Protein AF-A0A1V6B432-F1 (afdb_monomer_lite)

Structure (mmCIF, N/CA/C/O backbone):
data_AF-A0A1V6B432-F1
#
_entry.id   AF-A0A1V6B432-F1
#
loop_
_atom_site.group_PDB
_atom_site.id
_atom_site.type_symbol
_atom_site.label_atom_id
_atom_site.label_alt_id
_atom_site.label_comp_id
_atom_site.label_asym_id
_atom_site.label_entity_id
_atom_site.label_seq_id
_atom_site.pdbx_PDB_ins_code
_atom_site.Cartn_x
_atom_site.Cartn_y
_atom_site.Cartn_z
_atom_site.occupancy
_atom_site.B_iso_or_equiv
_atom_site.auth_seq_id
_atom_site.auth_comp_id
_atom_site.auth_asym_id
_atom_site.auth_atom_id
_atom_site.pdbx_PDB_model_num
ATOM 1 N N . MET A 1 1 ? -7.826 0.198 15.522 1.00 62.78 1 MET A N 1
ATOM 2 C CA . MET A 1 1 ? -8.337 -0.267 14.216 1.00 62.78 1 MET A CA 1
ATOM 3 C C . MET A 1 1 ? -7.647 0.543 13.128 1.00 62.78 1 MET A C 1
ATOM 5 O O . MET A 1 1 ? -7.266 1.676 13.398 1.00 62.78 1 MET A O 1
ATOM 9 N N . ASN A 1 2 ? -7.412 -0.034 11.948 1.00 82.12 2 ASN A N 1
ATOM 10 C CA . ASN A 1 2 ? -6.832 0.704 10.822 1.00 82.12 2 ASN A CA 1
ATOM 11 C C . ASN A 1 2 ? -7.854 1.755 10.332 1.00 82.12 2 ASN A C 1
ATOM 13 O O . ASN A 1 2 ? -8.961 1.363 9.949 1.00 82.12 2 ASN A O 1
ATOM 17 N N . PRO A 1 3 ? -7.511 3.056 10.306 1.00 85.81 3 PRO A N 1
ATOM 18 C CA . PRO A 1 3 ? -8.441 4.119 9.913 1.00 85.81 3 PRO A CA 1
ATOM 19 C C . PRO A 1 3 ? -8.941 3.981 8.467 1.00 85.81 3 PRO A C 1
ATOM 21 O O . PRO A 1 3 ? -10.043 4.423 8.144 1.00 85.81 3 PRO A O 1
ATOM 24 N N . VAL A 1 4 ? -8.169 3.330 7.592 1.00 88.62 4 VAL A N 1
ATOM 25 C CA . VAL A 1 4 ? -8.571 3.045 6.207 1.00 88.62 4 VAL A CA 1
ATOM 26 C C . VAL A 1 4 ? -9.681 1.994 6.168 1.00 88.62 4 VAL A C 1
ATOM 28 O O . VAL A 1 4 ? -10.647 2.153 5.428 1.00 88.62 4 VAL A O 1
ATOM 31 N N . ILE A 1 5 ? -9.586 0.954 7.000 1.00 92.56 5 ILE A N 1
ATOM 32 C CA . ILE A 1 5 ? -10.592 -0.118 7.077 1.00 92.56 5 ILE A CA 1
ATOM 33 C C . ILE A 1 5 ? -11.913 0.435 7.613 1.00 92.56 5 ILE A C 1
ATOM 35 O O . ILE A 1 5 ? -12.962 0.159 7.040 1.00 92.56 5 ILE A O 1
ATOM 39 N N . GLU A 1 6 ? -11.868 1.265 8.659 1.00 92.25 6 GLU A N 1
ATOM 40 C CA . GLU A 1 6 ? -13.060 1.940 9.192 1.00 92.25 6 GLU A CA 1
ATOM 41 C C . GLU A 1 6 ? -13.736 2.830 8.148 1.00 92.25 6 GLU A C 1
ATOM 43 O O . GLU A 1 6 ? -14.960 2.804 8.001 1.00 92.25 6 GLU A O 1
ATOM 48 N N . LYS A 1 7 ? -12.939 3.596 7.396 1.00 92.81 7 LYS A N 1
ATOM 49 C CA . LYS A 1 7 ? -13.447 4.459 6.332 1.00 92.81 7 LYS A CA 1
ATOM 50 C C . LYS A 1 7 ? -14.122 3.648 5.227 1.00 92.81 7 LYS A C 1
ATOM 52 O O . LYS A 1 7 ? -15.249 3.964 4.860 1.00 92.81 7 LYS A O 1
ATOM 57 N N . ILE A 1 8 ? -13.471 2.584 4.751 1.00 93.69 8 ILE A N 1
ATOM 58 C CA . ILE A 1 8 ? -14.027 1.687 3.730 1.00 93.69 8 ILE A CA 1
ATOM 59 C C . ILE A 1 8 ? -15.323 1.045 4.233 1.00 93.69 8 ILE A C 1
ATOM 61 O O . ILE A 1 8 ? -16.326 1.085 3.529 1.00 93.69 8 ILE A O 1
ATOM 65 N N . ALA A 1 9 ? -15.325 0.499 5.452 1.00 96.25 9 ALA A N 1
ATOM 66 C CA . ALA A 1 9 ? -16.504 -0.123 6.050 1.00 96.25 9 ALA A CA 1
ATOM 67 C C . ALA A 1 9 ? -17.691 0.852 6.108 1.00 96.25 9 ALA A C 1
ATOM 69 O O . ALA A 1 9 ? -18.798 0.521 5.684 1.00 96.25 9 ALA A O 1
ATOM 70 N N . LYS A 1 10 ? -17.442 2.087 6.561 1.00 95.88 10 LYS A N 1
ATOM 71 C CA . LYS A 1 10 ? -18.463 3.133 6.674 1.00 95.88 10 LYS A CA 1
ATOM 72 C C . LYS A 1 10 ? -18.990 3.602 5.318 1.00 95.88 10 LYS A C 1
ATOM 74 O O . LYS A 1 10 ? -20.198 3.739 5.163 1.00 95.88 10 LYS A O 1
ATOM 79 N N . GLU A 1 11 ? -18.108 3.884 4.362 1.00 96.19 11 GLU A N 1
ATOM 80 C CA . GLU A 1 11 ? -18.491 4.440 3.057 1.00 96.19 11 GLU A CA 1
ATOM 81 C C . GLU A 1 11 ? -19.128 3.391 2.141 1.00 96.19 11 GLU A C 1
ATOM 83 O O . GLU A 1 11 ? -20.084 3.699 1.433 1.00 96.19 11 GLU A O 1
ATOM 88 N N . ALA A 1 12 ? -18.639 2.148 2.174 1.00 95.31 12 ALA A N 1
ATOM 89 C CA . ALA A 1 12 ? -19.179 1.058 1.366 1.00 95.31 12 ALA A CA 1
ATOM 90 C C . ALA A 1 12 ? -20.357 0.328 2.036 1.00 95.31 12 ALA A C 1
ATOM 92 O O . ALA A 1 12 ? -20.986 -0.516 1.400 1.00 95.31 12 ALA A O 1
ATOM 93 N N . GLY A 1 13 ? -20.663 0.629 3.304 1.00 96.06 13 GLY A N 1
ATOM 94 C CA . GLY A 1 13 ? -21.741 -0.028 4.049 1.00 96.06 13 GLY A CA 1
ATOM 95 C C . GLY A 1 13 ? -21.481 -1.517 4.300 1.00 96.06 13 GLY A C 1
ATOM 96 O O . GLY A 1 13 ? -22.415 -2.316 4.295 1.00 96.06 13 GLY A O 1
ATOM 97 N N . ILE A 1 14 ? -20.215 -1.893 4.491 1.00 96.75 14 ILE A N 1
ATOM 98 C CA . ILE A 1 14 ? -19.770 -3.276 4.704 1.00 96.75 14 ILE A CA 1
ATOM 99 C C . ILE A 1 14 ? -19.187 -3.452 6.104 1.00 96.75 14 ILE A C 1
ATOM 101 O O . ILE A 1 14 ? -18.841 -2.482 6.779 1.00 96.75 14 ILE A O 1
ATOM 105 N N . ASN A 1 15 ? -19.063 -4.698 6.557 1.00 96.50 15 ASN A N 1
ATOM 106 C CA . ASN A 1 15 ? -18.432 -4.969 7.845 1.00 96.50 15 ASN A CA 1
ATOM 107 C C . ASN A 1 15 ? -16.895 -4.862 7.767 1.00 96.50 15 ASN A C 1
ATOM 109 O O . ASN A 1 15 ? -16.297 -4.845 6.688 1.00 96.50 15 ASN A O 1
ATOM 113 N N . THR A 1 16 ? -16.247 -4.809 8.930 1.00 93.69 16 THR A N 1
ATOM 114 C CA . THR A 1 16 ? -14.787 -4.664 9.053 1.00 93.69 16 THR A CA 1
ATOM 115 C C . THR A 1 16 ? -14.020 -5.773 8.333 1.00 93.69 16 THR A C 1
ATOM 117 O O . THR A 1 16 ? -13.026 -5.504 7.669 1.00 93.69 16 THR A O 1
ATOM 120 N N . GLU A 1 17 ? -14.506 -7.012 8.405 1.00 95.12 17 GLU A N 1
ATOM 121 C CA . GLU A 1 17 ? -13.845 -8.175 7.804 1.00 95.12 17 GLU A CA 1
ATOM 122 C C . GLU A 1 17 ? -13.897 -8.132 6.264 1.00 95.12 17 GLU A C 1
ATOM 124 O O . GLU A 1 17 ? -12.951 -8.504 5.567 1.00 95.12 17 GLU A O 1
ATOM 129 N N . GLN A 1 18 ? -15.004 -7.637 5.710 1.00 96.19 18 GLN A N 1
ATOM 130 C CA . GLN A 1 18 ? -15.162 -7.390 4.278 1.00 96.19 18 GLN A CA 1
ATOM 131 C C . GLN A 1 18 ? -14.261 -6.239 3.817 1.00 96.19 18 GLN A C 1
ATOM 133 O O . GLN A 1 18 ? -13.621 -6.346 2.769 1.00 96.19 18 GLN A O 1
ATOM 138 N N . ALA A 1 19 ? -14.166 -5.168 4.608 1.00 95.81 19 ALA A N 1
ATOM 139 C CA . ALA A 1 19 ? -13.280 -4.042 4.327 1.00 95.81 19 ALA A CA 1
ATOM 140 C C . ALA A 1 19 ? -11.794 -4.446 4.357 1.00 95.81 19 ALA A C 1
ATOM 142 O O . ALA A 1 19 ? -11.029 -4.026 3.488 1.00 95.81 19 ALA A O 1
ATOM 143 N N . GLU A 1 20 ? -11.392 -5.314 5.289 1.00 93.69 20 GLU A N 1
ATOM 144 C CA . GLU A 1 20 ? -10.049 -5.907 5.337 1.00 93.69 20 GLU A CA 1
ATOM 145 C C . GLU A 1 20 ? -9.716 -6.688 4.064 1.00 93.69 20 GLU A C 1
ATOM 147 O O . GLU A 1 20 ? -8.680 -6.445 3.441 1.00 93.69 20 GLU A O 1
ATOM 152 N N . LYS A 1 21 ? -10.615 -7.581 3.635 1.00 95.25 21 LYS A N 1
ATOM 153 C CA . LYS A 1 21 ? -10.431 -8.377 2.410 1.00 95.25 21 LYS A CA 1
ATOM 154 C C . LYS A 1 21 ? -10.350 -7.494 1.165 1.00 95.25 21 LYS A C 1
ATOM 156 O O . LYS A 1 21 ? -9.500 -7.724 0.304 1.00 95.25 21 LYS A O 1
ATOM 161 N N . ALA A 1 22 ? -11.186 -6.459 1.082 1.00 94.50 22 ALA A N 1
ATOM 162 C CA . ALA A 1 22 ? -11.147 -5.498 -0.017 1.00 94.50 22 ALA A CA 1
ATOM 163 C C . ALA A 1 22 ? -9.801 -4.755 -0.069 1.00 94.50 22 ALA A C 1
ATOM 165 O O . ALA A 1 22 ? -9.164 -4.697 -1.123 1.00 94.50 22 ALA A O 1
ATOM 166 N N . LEU A 1 23 ? -9.328 -4.252 1.076 1.00 92.56 23 LEU A N 1
ATOM 167 C CA . LEU A 1 23 ? -8.045 -3.557 1.176 1.00 92.56 23 LEU A CA 1
ATOM 168 C C . LEU A 1 23 ? -6.868 -4.466 0.790 1.00 92.56 23 LEU A C 1
ATOM 170 O O . LEU A 1 23 ? -5.984 -4.042 0.044 1.00 92.56 23 LEU A O 1
ATOM 174 N N . GLN A 1 24 ? -6.868 -5.720 1.249 1.00 92.50 24 GLN A N 1
ATOM 175 C CA . GLN A 1 24 ? -5.847 -6.709 0.889 1.00 92.50 24 GLN A CA 1
ATOM 176 C C . GLN A 1 24 ? -5.839 -7.009 -0.613 1.00 92.50 24 GLN A C 1
ATOM 178 O O . GLN A 1 24 ? -4.767 -7.048 -1.217 1.00 92.50 24 GLN A O 1
ATOM 183 N N . SER A 1 25 ? -7.014 -7.162 -1.232 1.00 94.75 25 SER A N 1
ATOM 184 C CA . SER A 1 25 ? -7.124 -7.407 -2.674 1.00 94.75 25 SER A CA 1
ATOM 185 C C . SER A 1 25 ? -6.560 -6.245 -3.495 1.00 94.75 25 SER A C 1
ATOM 187 O O . SER A 1 25 ? -5.846 -6.471 -4.472 1.00 94.75 25 SER A O 1
ATOM 189 N N . VAL A 1 26 ? -6.852 -5.001 -3.100 1.00 92.69 26 VAL A N 1
ATOM 190 C CA . VAL A 1 26 ? -6.317 -3.805 -3.770 1.00 92.69 26 VAL A CA 1
ATOM 191 C C . VAL A 1 26 ? -4.807 -3.689 -3.555 1.00 92.69 26 VAL A C 1
ATOM 193 O O . VAL A 1 26 ? -4.077 -3.436 -4.512 1.00 92.69 26 VAL A O 1
ATOM 196 N N . SER A 1 27 ? -4.325 -3.924 -2.328 1.00 91.31 27 SER A N 1
ATOM 197 C CA . SER A 1 27 ? -2.889 -3.931 -2.014 1.00 91.31 27 SER A CA 1
ATOM 198 C C . SER A 1 27 ? -2.131 -4.940 -2.878 1.00 91.31 27 SER A C 1
ATOM 200 O O . SER A 1 27 ? -1.132 -4.585 -3.501 1.00 91.31 27 SER A O 1
ATOM 202 N N . GLY A 1 28 ? -2.640 -6.173 -2.983 1.00 93.00 28 GLY A N 1
ATOM 203 C CA . GLY A 1 28 ? -2.058 -7.214 -3.831 1.00 93.00 28 GLY A CA 1
ATOM 204 C C . GLY A 1 28 ? -1.976 -6.784 -5.295 1.00 93.00 28 GLY A C 1
ATOM 205 O O . GLY A 1 28 ? -0.900 -6.812 -5.886 1.00 93.00 28 GLY A O 1
ATOM 206 N N . HIS A 1 29 ? -3.077 -6.267 -5.846 1.00 93.12 29 HIS A N 1
ATOM 207 C CA . HIS A 1 29 ? -3.100 -5.804 -7.233 1.00 93.12 29 HIS A CA 1
ATOM 208 C C . HIS A 1 29 ? -2.099 -4.668 -7.510 1.00 93.12 29 HIS A C 1
ATOM 210 O O . HIS A 1 29 ? -1.449 -4.654 -8.555 1.00 93.12 29 HIS A O 1
ATOM 216 N N . LEU A 1 30 ? -1.947 -3.719 -6.577 1.00 90.56 30 LEU A N 1
ATOM 217 C CA . LEU A 1 30 ? -0.973 -2.631 -6.706 1.00 90.56 30 LEU A CA 1
ATOM 218 C C . LEU A 1 30 ? 0.467 -3.146 -6.651 1.00 90.56 30 LEU A C 1
ATOM 220 O O . LEU A 1 30 ? 1.302 -2.704 -7.439 1.00 90.56 30 LEU A O 1
ATOM 224 N N . LYS A 1 31 ? 0.763 -4.094 -5.759 1.00 89.56 31 LYS A N 1
ATOM 225 C CA . LYS A 1 31 ? 2.092 -4.710 -5.660 1.00 89.56 31 LYS A CA 1
ATOM 226 C C . LYS A 1 31 ? 2.464 -5.480 -6.922 1.00 89.56 31 LYS A C 1
ATOM 228 O O . LYS A 1 31 ? 3.588 -5.343 -7.388 1.00 89.56 31 LYS A O 1
ATOM 233 N N . ASP A 1 32 ? 1.527 -6.192 -7.537 1.00 91.69 32 ASP A N 1
ATOM 234 C CA . ASP A 1 32 ? 1.788 -6.924 -8.785 1.00 91.69 32 ASP A CA 1
ATOM 235 C C . ASP A 1 32 ? 2.164 -6.002 -9.958 1.00 91.69 32 ASP A C 1
ATOM 237 O O . ASP A 1 32 ? 2.800 -6.429 -10.923 1.00 91.69 32 ASP A O 1
ATOM 241 N N . LYS A 1 33 ? 1.761 -4.727 -9.898 1.00 91.81 33 LYS A N 1
ATOM 242 C CA . LYS A 1 33 ? 2.035 -3.721 -10.935 1.00 91.81 33 LYS A CA 1
ATOM 243 C C . LYS A 1 33 ? 3.214 -2.811 -10.617 1.00 91.81 33 LYS A C 1
ATOM 245 O O . LYS A 1 33 ? 3.661 -2.088 -11.507 1.00 91.81 33 LYS A O 1
ATOM 250 N N . LEU A 1 34 ? 3.701 -2.819 -9.381 1.00 87.25 34 LEU A N 1
ATOM 251 C CA . LEU A 1 34 ? 4.731 -1.899 -8.917 1.00 87.25 34 LEU A CA 1
ATOM 252 C C . LEU A 1 34 ? 6.025 -2.641 -8.559 1.00 87.25 34 LEU A C 1
ATOM 254 O O . LEU A 1 34 ? 5.989 -3.801 -8.147 1.00 87.25 34 LEU A O 1
ATOM 258 N N . PRO A 1 35 ? 7.191 -1.983 -8.692 1.00 83.50 35 PRO A N 1
ATOM 259 C CA . PRO A 1 35 ? 8.466 -2.568 -8.297 1.00 83.50 35 PRO A CA 1
ATOM 260 C C . PRO A 1 35 ? 8.442 -3.073 -6.850 1.00 83.50 35 PRO A C 1
ATOM 262 O O . PRO A 1 35 ? 7.950 -2.374 -5.965 1.00 83.50 35 PRO A O 1
ATOM 265 N N . TYR A 1 36 ? 9.065 -4.229 -6.591 1.00 84.06 36 TYR A N 1
ATOM 266 C CA . TYR A 1 36 ? 9.204 -4.815 -5.243 1.00 84.06 36 TYR A CA 1
ATOM 267 C C . TYR A 1 36 ? 9.739 -3.824 -4.200 1.00 84.06 36 TYR A C 1
ATOM 269 O O . TYR A 1 36 ? 9.355 -3.854 -3.033 1.00 84.06 36 TYR A O 1
ATOM 277 N N . LEU A 1 37 ? 10.581 -2.893 -4.650 1.00 84.00 37 LEU A N 1
ATOM 278 C CA . LEU A 1 37 ? 11.153 -1.803 -3.861 1.00 84.00 37 LEU A CA 1
ATOM 279 C C . LEU A 1 37 ? 10.098 -0.898 -3.207 1.00 84.00 37 LEU A C 1
ATOM 281 O O . LEU A 1 37 ? 10.440 -0.216 -2.246 1.00 84.00 37 LEU A O 1
ATOM 285 N N . LEU A 1 38 ? 8.873 -0.871 -3.750 1.00 85.38 38 LEU A N 1
ATOM 286 C CA . LEU A 1 38 ? 7.750 -0.033 -3.322 1.00 85.38 38 LEU A CA 1
ATOM 287 C C . LEU A 1 38 ? 6.697 -0.798 -2.504 1.00 85.38 38 LEU A C 1
ATOM 289 O O . LEU A 1 38 ? 5.776 -0.190 -1.961 1.00 85.38 38 LEU A O 1
ATOM 293 N N . HIS A 1 39 ? 6.794 -2.128 -2.408 1.00 88.62 39 HIS A N 1
ATOM 294 C CA . HIS A 1 39 ? 5.739 -2.956 -1.806 1.00 88.62 39 HIS A CA 1
ATOM 295 C C . HIS A 1 39 ? 5.510 -2.637 -0.328 1.00 88.62 39 HIS A C 1
ATOM 297 O O . HIS A 1 39 ? 4.367 -2.528 0.108 1.00 88.62 39 HIS A O 1
ATOM 303 N N . SER A 1 40 ? 6.590 -2.419 0.426 1.00 86.94 40 SER A N 1
ATOM 304 C CA . SER A 1 40 ? 6.504 -2.058 1.849 1.00 86.94 40 SER A CA 1
ATOM 305 C C . SER A 1 40 ? 5.925 -0.656 2.066 1.00 86.94 40 SER A C 1
ATOM 307 O O . SER A 1 40 ? 5.270 -0.399 3.073 1.00 86.94 40 SER A O 1
ATOM 309 N N . GLN A 1 41 ? 6.117 0.251 1.109 1.00 86.31 41 GLN A N 1
ATOM 310 C CA . GLN A 1 41 ? 5.562 1.603 1.145 1.00 86.31 41 GLN A CA 1
ATOM 311 C C . GLN A 1 41 ? 4.060 1.580 0.853 1.00 86.31 41 GLN A C 1
ATOM 313 O O . GLN A 1 41 ? 3.312 2.301 1.509 1.00 86.31 41 GLN A O 1
ATOM 318 N N . ILE A 1 42 ? 3.619 0.730 -0.081 1.00 88.12 42 ILE A N 1
ATOM 319 C CA . ILE A 1 42 ? 2.195 0.496 -0.363 1.00 88.12 42 ILE A CA 1
ATOM 320 C C . ILE A 1 42 ? 1.498 -0.054 0.883 1.00 88.12 42 ILE A C 1
ATOM 322 O O . ILE A 1 42 ? 0.448 0.458 1.263 1.00 88.12 42 ILE A O 1
ATOM 326 N N . ASP A 1 43 ? 2.100 -1.041 1.556 1.00 87.06 43 ASP A N 1
ATOM 327 C CA . ASP A 1 43 ? 1.552 -1.580 2.805 1.00 87.06 43 ASP A CA 1
ATOM 328 C C . ASP A 1 43 ? 1.426 -0.513 3.885 1.00 87.06 43 ASP A C 1
ATOM 330 O O . ASP A 1 43 ? 0.368 -0.382 4.495 1.00 87.06 43 ASP A O 1
ATOM 334 N N . ASN A 1 44 ? 2.479 0.279 4.086 1.00 86.38 44 ASN A N 1
ATOM 335 C CA . ASN A 1 44 ? 2.473 1.341 5.082 1.00 86.38 44 ASN A CA 1
ATOM 336 C C . ASN A 1 44 ? 1.374 2.380 4.798 1.00 86.38 44 ASN A C 1
ATOM 338 O O . ASN A 1 44 ? 0.627 2.750 5.698 1.00 86.38 44 ASN A O 1
ATOM 342 N N . LEU A 1 45 ? 1.221 2.799 3.537 1.00 86.19 45 LEU A N 1
ATOM 343 C CA . LEU A 1 45 ? 0.198 3.766 3.137 1.00 86.19 45 LEU A CA 1
ATOM 344 C C . LEU A 1 45 ? -1.223 3.223 3.356 1.00 86.19 45 LEU A C 1
ATOM 346 O O . LEU A 1 45 ? -2.077 3.897 3.931 1.00 86.19 45 LEU A O 1
ATOM 350 N N . LEU A 1 46 ? -1.482 1.990 2.916 1.00 86.31 46 LEU A N 1
ATOM 351 C CA . LEU A 1 46 ? -2.801 1.356 3.018 1.00 86.31 46 LEU A CA 1
ATOM 352 C C . LEU A 1 46 ? -3.167 0.970 4.459 1.00 86.31 46 LEU A C 1
ATOM 354 O O . LEU A 1 46 ? -4.346 0.833 4.785 1.00 86.31 46 LEU A O 1
ATOM 358 N N . GLN A 1 47 ? -2.180 0.846 5.347 1.00 84.06 47 GLN A N 1
ATOM 359 C CA . GLN A 1 47 ? -2.394 0.667 6.785 1.00 84.06 47 GLN A CA 1
ATOM 360 C C . GLN A 1 47 ? -2.664 1.983 7.537 1.00 84.06 47 GLN A C 1
ATOM 362 O O . GLN A 1 47 ? -2.818 1.976 8.759 1.00 84.06 47 GLN A O 1
ATOM 367 N N . GLY A 1 48 ? -2.763 3.106 6.818 1.00 75.06 48 GLY A N 1
ATOM 368 C CA . GLY A 1 48 ? -3.001 4.429 7.395 1.00 75.06 48 GLY A CA 1
ATOM 369 C C . GLY A 1 48 ? -1.728 5.150 7.841 1.00 75.06 48 GLY 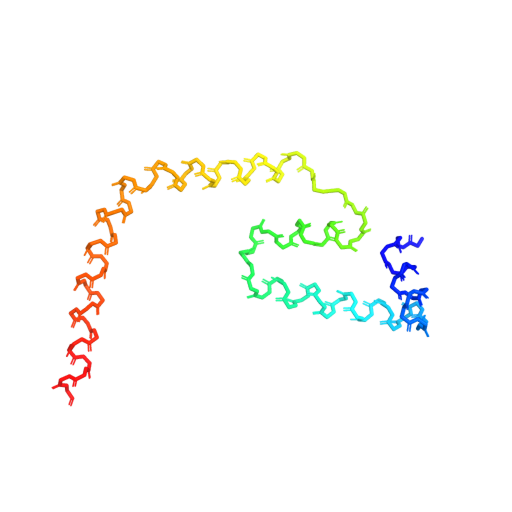A C 1
ATOM 370 O O . GLY A 1 48 ? -1.816 6.197 8.479 1.00 75.06 48 GLY A O 1
ATOM 371 N N . GLY A 1 49 ? -0.553 4.612 7.512 1.00 77.12 49 GLY A N 1
ATOM 372 C CA . GLY A 1 49 ? 0.717 5.310 7.646 1.00 77.12 49 GLY A CA 1
ATOM 373 C C . GLY A 1 49 ? 0.885 6.390 6.577 1.00 77.12 49 GLY A C 1
ATOM 374 O O . GLY A 1 49 ? 0.217 6.403 5.542 1.00 77.12 49 GLY A O 1
ATOM 375 N N . SER A 1 50 ? 1.801 7.322 6.815 1.00 75.12 50 SER A N 1
ATOM 376 C CA . SER A 1 50 ? 2.193 8.311 5.814 1.00 75.12 50 SER A CA 1
ATOM 377 C C . SER A 1 50 ? 3.297 7.764 4.908 1.00 75.12 50 SER A C 1
ATOM 379 O O . SER A 1 50 ? 4.131 6.949 5.314 1.00 75.12 50 SER A O 1
ATOM 381 N N . LEU A 1 51 ? 3.335 8.253 3.665 1.00 71.88 51 LEU A N 1
ATOM 382 C CA . LEU A 1 51 ? 4.540 8.176 2.842 1.00 71.88 51 LEU A CA 1
ATOM 383 C C . LEU A 1 51 ? 5.656 8.903 3.596 1.00 71.88 51 LEU A C 1
ATOM 385 O O . LEU A 1 51 ? 5.638 10.131 3.695 1.00 71.88 51 LEU A O 1
ATOM 389 N N . SER A 1 52 ? 6.586 8.140 4.175 1.00 72.06 52 SER A N 1
ATOM 390 C CA . SER A 1 52 ? 7.726 8.717 4.879 1.00 72.06 52 SER A CA 1
ATOM 391 C C . SER A 1 52 ? 8.576 9.534 3.908 1.00 72.06 52 SER A C 1
ATOM 393 O O . SER A 1 52 ? 8.605 9.258 2.704 1.00 72.06 52 SER A O 1
ATOM 395 N N . ASP A 1 53 ? 9.300 10.529 4.420 1.00 69.25 53 ASP A N 1
ATOM 396 C CA . ASP A 1 53 ? 10.171 11.366 3.588 1.00 69.25 53 ASP A CA 1
ATOM 397 C C . ASP A 1 53 ? 11.242 10.547 2.851 1.00 69.25 53 ASP A C 1
ATOM 399 O O . ASP A 1 53 ? 11.665 10.932 1.768 1.00 69.25 53 ASP A O 1
ATOM 403 N N . GLY A 1 54 ? 11.576 9.347 3.339 1.00 69.81 54 GLY A N 1
ATOM 404 C CA . GLY A 1 54 ? 12.428 8.397 2.624 1.00 69.81 54 GLY A CA 1
ATOM 405 C C . GLY A 1 54 ? 11.832 7.892 1.302 1.00 69.81 54 GLY A C 1
ATOM 406 O O . GLY A 1 54 ? 12.581 7.577 0.383 1.00 69.81 54 GLY A O 1
ATOM 407 N N . VAL A 1 55 ? 10.503 7.835 1.157 1.00 70.69 55 VAL A N 1
ATOM 408 C CA . VAL A 1 55 ? 9.862 7.490 -0.126 1.00 70.69 55 VAL A CA 1
ATOM 409 C C . VAL A 1 55 ? 9.879 8.672 -1.074 1.00 70.69 55 VAL A C 1
ATOM 411 O O . VAL A 1 55 ? 10.151 8.474 -2.251 1.00 70.69 55 VAL A O 1
ATOM 414 N N . LYS A 1 56 ? 9.654 9.893 -0.572 1.00 74.56 56 LYS A N 1
ATOM 415 C CA . LYS A 1 56 ? 9.815 11.107 -1.382 1.00 74.56 56 LYS A CA 1
ATOM 416 C C . LYS A 1 56 ? 11.251 11.237 -1.872 1.00 74.56 56 LYS A C 1
ATOM 418 O O . LYS A 1 56 ? 11.442 11.374 -3.068 1.00 74.56 56 LYS A O 1
ATOM 423 N N . GLN A 1 57 ? 12.238 11.058 -0.993 1.00 74.81 57 GLN A N 1
ATOM 424 C CA . GLN A 1 57 ? 13.650 11.044 -1.373 1.00 74.81 57 GLN A CA 1
ATOM 425 C C . GLN A 1 57 ? 13.963 9.942 -2.377 1.00 74.81 57 GLN A C 1
ATOM 427 O O . GLN A 1 57 ? 14.662 10.202 -3.345 1.00 74.81 57 GLN A O 1
ATOM 432 N N . LYS A 1 58 ? 13.446 8.718 -2.196 1.00 74.38 58 LYS A N 1
ATOM 433 C CA . LYS A 1 58 ? 13.639 7.649 -3.187 1.00 74.38 58 LYS A CA 1
ATOM 434 C C . LYS A 1 58 ? 12.977 7.974 -4.519 1.00 74.38 58 LYS A C 1
ATOM 436 O O . LYS A 1 58 ? 13.542 7.637 -5.544 1.00 74.38 58 LYS A O 1
ATOM 441 N N . PHE A 1 59 ? 11.811 8.611 -4.515 1.00 79.00 59 PHE A N 1
ATOM 442 C CA . PHE A 1 59 ? 11.110 9.017 -5.729 1.00 79.00 59 PHE A CA 1
ATOM 443 C C . PHE A 1 59 ? 11.830 10.166 -6.439 1.00 79.00 59 PHE A C 1
ATOM 445 O O . PHE A 1 59 ? 11.961 10.128 -7.655 1.00 79.00 59 PHE A O 1
ATOM 452 N N . GLU A 1 60 ? 12.346 11.14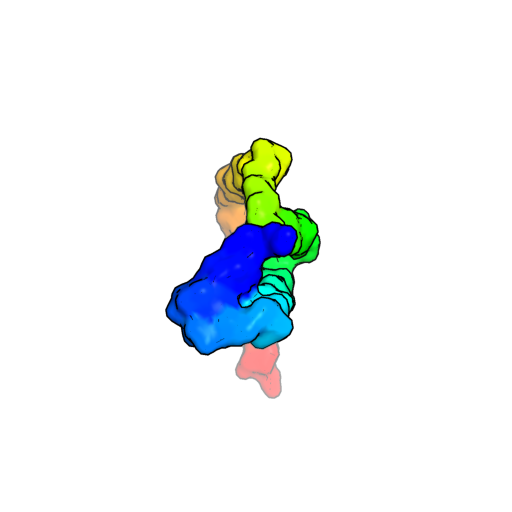2 -5.688 1.00 78.00 60 GLU A N 1
ATOM 453 C CA . GLU A 1 60 ? 13.217 12.205 -6.197 1.00 78.00 60 GLU A CA 1
ATOM 454 C C . GLU A 1 60 ? 14.521 11.626 -6.740 1.00 78.00 60 GLU A C 1
ATOM 456 O O . GLU A 1 60 ? 14.881 11.939 -7.860 1.00 78.00 60 GLU A O 1
ATOM 461 N N . SER A 1 61 ? 15.150 10.681 -6.038 1.00 77.50 61 SER A N 1
ATOM 462 C CA . SER A 1 61 ? 16.362 9.998 -6.518 1.00 77.50 61 SER A CA 1
ATOM 463 C C . SER A 1 61 ? 16.091 9.202 -7.794 1.00 77.50 61 SER A C 1
ATOM 465 O O . SER A 1 61 ? 16.877 9.253 -8.725 1.00 77.50 61 SER A O 1
ATOM 467 N N . LEU A 1 62 ? 14.957 8.499 -7.876 1.00 77.56 62 LEU A N 1
ATOM 468 C CA . LEU A 1 62 ? 14.558 7.754 -9.074 1.00 77.56 62 LE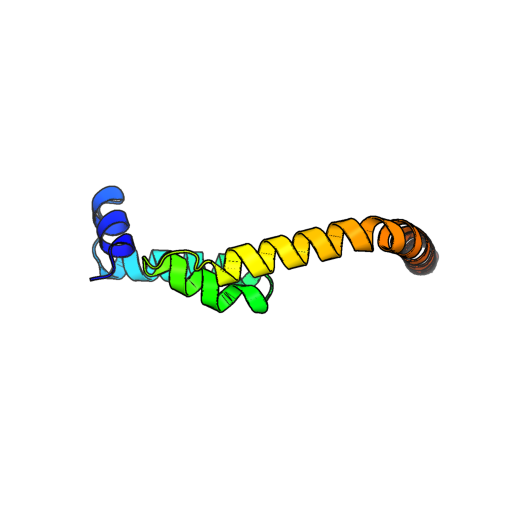U A CA 1
ATOM 469 C C . LEU A 1 62 ? 14.212 8.710 -10.224 1.00 77.56 62 LEU A C 1
ATOM 471 O O . LEU A 1 62 ? 14.494 8.401 -11.375 1.00 77.56 62 LEU A O 1
ATOM 475 N N . LYS A 1 63 ? 13.627 9.875 -9.927 1.00 78.50 63 LYS A N 1
ATOM 476 C CA . LYS A 1 63 ? 13.360 10.932 -10.907 1.00 78.50 63 LYS A CA 1
ATOM 477 C C . LYS A 1 63 ? 14.656 11.569 -11.403 1.00 78.50 63 LYS A C 1
ATOM 479 O O . LYS A 1 63 ? 14.786 11.732 -12.608 1.00 78.50 63 LYS A O 1
ATOM 484 N N . ASP A 1 64 ? 15.597 11.871 -10.519 1.00 76.94 64 ASP A N 1
ATOM 485 C CA . ASP A 1 64 ? 16.905 12.436 -10.851 1.00 76.94 64 ASP A CA 1
ATOM 486 C C . ASP A 1 64 ? 17.754 11.418 -11.621 1.00 76.94 64 ASP A C 1
ATOM 488 O O . ASP A 1 64 ? 18.388 11.765 -12.616 1.00 76.94 64 ASP A O 1
ATOM 492 N N . ASP A 1 65 ? 17.715 10.143 -11.228 1.00 72.69 65 ASP A N 1
ATOM 493 C CA . ASP A 1 65 ? 18.315 9.040 -11.978 1.00 72.69 65 ASP A CA 1
ATOM 494 C C . ASP A 1 65 ? 17.660 8.911 -13.352 1.00 72.69 65 ASP A C 1
ATOM 496 O O . ASP A 1 65 ? 18.360 8.707 -14.336 1.00 72.69 65 ASP A O 1
ATOM 500 N N . LEU A 1 66 ? 16.339 9.079 -13.465 1.00 70.56 66 LEU A N 1
ATOM 501 C CA . LEU A 1 66 ? 15.640 9.058 -14.748 1.00 70.56 66 LEU A CA 1
ATOM 502 C C . LEU A 1 66 ? 15.973 10.291 -15.597 1.00 70.56 66 LEU A C 1
ATOM 504 O O . LEU A 1 66 ? 16.182 10.139 -16.792 1.00 70.56 66 LEU A O 1
ATOM 508 N N . GLU A 1 67 ? 16.068 11.493 -15.028 1.00 69.12 67 GLU A N 1
ATOM 509 C CA . GLU A 1 67 ? 16.430 12.734 -15.732 1.00 69.12 67 GLU A CA 1
ATOM 510 C C . GLU A 1 67 ? 17.882 12.703 -16.220 1.00 69.12 67 GLU A C 1
ATOM 512 O O . GLU A 1 67 ? 18.157 13.006 -17.384 1.00 69.12 67 GLU A O 1
ATOM 517 N N . ASN A 1 68 ? 18.809 12.258 -15.372 1.00 66.50 68 ASN A N 1
ATOM 518 C CA . ASN A 1 68 ? 20.210 12.077 -15.744 1.00 66.50 68 ASN A CA 1
ATOM 519 C C . ASN A 1 68 ? 20.367 10.923 -16.733 1.00 66.50 68 ASN A C 1
ATOM 521 O O . ASN A 1 68 ? 21.054 11.062 -17.748 1.00 66.50 68 ASN A O 1
ATOM 525 N N . SER A 1 69 ? 19.651 9.821 -16.506 1.00 63.78 69 SER A N 1
ATOM 526 C CA . SER A 1 69 ? 19.600 8.715 -17.447 1.00 63.78 69 SER A CA 1
ATOM 527 C C . SER A 1 69 ? 18.836 9.088 -18.709 1.00 63.78 69 SER A C 1
ATOM 529 O O . SER A 1 69 ? 19.104 8.469 -19.705 1.00 63.78 69 SER A O 1
ATOM 531 N N . THR A 1 70 ? 18.006 10.131 -18.802 1.00 60.12 70 THR A N 1
ATOM 532 C CA . THR A 1 70 ? 17.347 10.516 -20.073 1.00 60.12 70 THR A CA 1
ATOM 533 C C . THR A 1 70 ? 18.371 10.883 -21.159 1.00 60.12 70 THR A C 1
ATOM 535 O O . THR A 1 70 ? 18.122 10.662 -22.346 1.00 60.12 70 THR A O 1
ATOM 538 N N . LYS A 1 71 ? 19.573 11.335 -20.772 1.00 60.81 71 LYS A N 1
ATOM 539 C CA . LYS A 1 71 ? 20.702 11.542 -21.697 1.00 60.81 71 LYS A CA 1
ATOM 540 C C . LYS A 1 71 ? 21.349 10.225 -22.164 1.00 60.81 71 LYS A C 1
ATOM 542 O O . LYS A 1 71 ? 21.695 10.116 -23.335 1.00 60.81 71 LYS A O 1
ATOM 547 N N . ASP A 1 72 ? 21.412 9.206 -21.306 1.00 60.88 72 ASP A N 1
ATOM 548 C CA . ASP A 1 72 ? 21.969 7.871 -21.612 1.00 60.88 72 ASP A CA 1
ATOM 549 C C . ASP A 1 72 ? 20.921 6.855 -22.117 1.00 60.88 72 ASP A C 1
ATOM 551 O O . ASP A 1 72 ? 21.240 5.894 -22.810 1.00 60.88 72 ASP A O 1
ATOM 555 N N . PHE A 1 73 ? 19.652 7.068 -21.796 1.00 61.62 73 PHE A N 1
ATOM 556 C CA . PHE A 1 73 ? 18.465 6.301 -22.148 1.00 61.62 73 PHE A CA 1
ATOM 557 C C . PHE A 1 73 ? 17.993 6.713 -23.531 1.00 61.62 73 PHE A C 1
ATOM 559 O O . PHE A 1 73 ? 17.517 5.858 -24.249 1.00 61.62 73 PHE A O 1
ATOM 566 N N . GLY A 1 74 ? 18.194 7.958 -23.974 1.00 61.16 74 GLY A N 1
ATOM 567 C CA . GLY A 1 74 ? 18.066 8.294 -25.396 1.00 61.16 74 GLY A CA 1
ATOM 568 C C . GLY A 1 74 ? 19.017 7.455 -26.262 1.00 61.16 74 GLY A C 1
ATOM 569 O O . GLY A 1 74 ? 18.587 6.844 -27.240 1.00 61.16 74 GLY A O 1
ATOM 570 N N . ALA A 1 75 ? 20.281 7.332 -25.839 1.00 63.19 75 ALA A N 1
ATOM 571 C CA . ALA A 1 75 ? 21.283 6.506 -26.514 1.00 63.19 75 ALA A CA 1
ATOM 572 C C . ALA A 1 75 ? 20.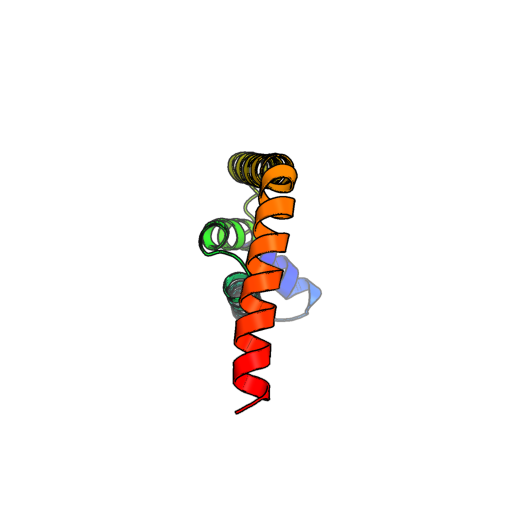978 4.997 -26.396 1.00 63.19 75 ALA A C 1
ATOM 574 O O . ALA A 1 75 ? 20.936 4.292 -27.405 1.00 63.19 75 ALA A O 1
ATOM 575 N N . LYS A 1 76 ? 20.661 4.502 -25.191 1.00 62.62 76 LYS A N 1
ATOM 576 C CA . LYS A 1 76 ? 20.303 3.092 -24.958 1.00 62.62 76 LYS A CA 1
ATOM 577 C C . LYS A 1 76 ? 18.943 2.697 -25.520 1.00 62.62 76 LYS A C 1
ATOM 579 O O . LYS A 1 76 ? 18.787 1.549 -25.899 1.00 62.62 76 LYS A O 1
ATOM 584 N N . ALA A 1 77 ? 17.960 3.589 -25.608 1.00 64.88 77 ALA A N 1
ATOM 585 C CA . ALA A 1 77 ? 16.672 3.318 -26.249 1.00 64.88 77 ALA A CA 1
ATOM 586 C C . ALA A 1 77 ? 16.805 3.310 -27.774 1.00 64.88 77 ALA A C 1
ATOM 588 O O . ALA A 1 77 ? 16.104 2.540 -28.428 1.00 64.88 77 ALA A O 1
ATOM 589 N N . GLN A 1 78 ? 17.729 4.092 -28.348 1.00 59.72 78 GLN A N 1
ATOM 590 C CA . GLN A 1 78 ? 18.116 3.931 -29.752 1.00 59.72 78 GLN A CA 1
ATOM 591 C C . GLN A 1 78 ? 18.781 2.573 -30.002 1.00 59.72 78 GLN A C 1
ATOM 593 O O . GLN A 1 78 ? 18.399 1.895 -30.955 1.00 59.72 78 GLN A O 1
ATOM 598 N N . GLU A 1 79 ? 19.722 2.144 -29.157 1.00 66.44 79 GLU A N 1
ATOM 599 C CA . GLU A 1 79 ? 20.361 0.824 -29.288 1.00 66.44 79 GLU A CA 1
ATOM 600 C C . GLU A 1 79 ? 19.378 -0.327 -29.031 1.00 66.44 79 GLU A C 1
ATOM 602 O O . GLU A 1 79 ? 19.259 -1.232 -29.853 1.00 66.44 79 GLU A O 1
ATOM 607 N N . PHE A 1 80 ? 18.597 -0.259 -27.952 1.00 71.50 80 PHE A N 1
ATOM 608 C CA . PHE A 1 80 ? 17.584 -1.251 -27.594 1.00 71.50 80 PHE A CA 1
ATOM 609 C C . PHE A 1 80 ? 16.466 -1.314 -28.636 1.00 71.50 80 PHE A C 1
ATOM 611 O O . PHE A 1 80 ? 16.048 -2.401 -29.021 1.00 71.50 80 PHE A O 1
ATOM 618 N N . GLY A 1 81 ? 16.010 -0.174 -29.160 1.00 72.81 81 GLY A N 1
ATOM 619 C CA . GLY A 1 81 ? 15.030 -0.116 -30.245 1.00 72.81 81 GLY A CA 1
ATOM 620 C C . GLY A 1 81 ? 15.556 -0.734 -31.543 1.00 72.81 81 GLY A C 1
ATOM 621 O O . GLY A 1 81 ? 14.824 -1.455 -32.222 1.00 72.81 81 GLY A O 1
ATOM 622 N N . GLN A 1 82 ? 16.837 -0.530 -31.865 1.00 70.88 82 GLN A N 1
ATOM 623 C CA . GLN A 1 82 ? 17.475 -1.183 -33.011 1.00 70.88 82 GLN A CA 1
ATOM 624 C C . GLN A 1 82 ? 17.665 -2.690 -32.794 1.00 70.88 82 GLN A C 1
ATOM 626 O O . GLN A 1 82 ? 17.459 -3.470 -33.725 1.00 70.88 82 GLN A O 1
ATOM 631 N N . GLU A 1 83 ? 18.034 -3.124 -31.590 1.00 69.56 83 GLU A N 1
ATOM 632 C CA . GLU A 1 83 ? 18.285 -4.534 -31.287 1.00 69.56 83 GLU A CA 1
ATOM 633 C C . GLU A 1 83 ? 16.984 -5.345 -31.164 1.00 69.56 83 GLU A C 1
ATOM 635 O O . GLU A 1 83 ? 16.879 -6.447 -31.708 1.00 69.56 83 GLU A O 1
ATOM 640 N N . VAL A 1 84 ? 15.955 -4.774 -30.531 1.00 78.31 84 VAL A N 1
ATOM 641 C CA . VAL A 1 84 ? 14.600 -5.341 -30.465 1.00 78.31 84 VAL A CA 1
ATOM 642 C C . VAL A 1 84 ? 13.945 -5.324 -31.840 1.00 78.31 84 VAL A C 1
ATOM 644 O O . VAL A 1 84 ? 13.361 -6.328 -32.235 1.00 78.31 84 VAL A O 1
ATOM 647 N N . GLY A 1 85 ? 14.088 -4.241 -32.611 1.00 75.94 85 GLY A N 1
ATOM 648 C CA . GLY A 1 85 ? 13.591 -4.175 -33.986 1.00 75.94 85 GLY A CA 1
ATOM 649 C C . GLY A 1 85 ? 14.204 -5.253 -34.883 1.00 75.94 85 GLY A C 1
ATOM 650 O O . GLY A 1 85 ? 13.486 -5.900 -35.646 1.00 75.94 85 GLY A O 1
ATOM 651 N N . LYS A 1 86 ? 15.511 -5.517 -34.742 1.00 74.75 86 LYS A N 1
ATOM 652 C CA . LYS A 1 86 ? 16.196 -6.615 -35.443 1.00 74.75 86 LYS A CA 1
ATOM 653 C C . LYS A 1 86 ? 15.693 -7.988 -34.995 1.00 74.75 86 LYS A C 1
ATOM 655 O O . LYS A 1 86 ? 15.285 -8.771 -35.845 1.00 74.75 86 LYS A O 1
ATOM 660 N N . LYS A 1 87 ? 15.641 -8.257 -33.686 1.00 74.50 87 LYS A N 1
ATOM 661 C CA . LYS A 1 87 ? 15.187 -9.554 -33.148 1.00 74.50 87 LYS A CA 1
ATOM 662 C C . LYS A 1 87 ? 13.714 -9.844 -33.461 1.00 74.50 87 LYS A C 1
ATOM 664 O O . LYS A 1 87 ? 13.381 -10.965 -33.830 1.00 74.50 87 LYS A O 1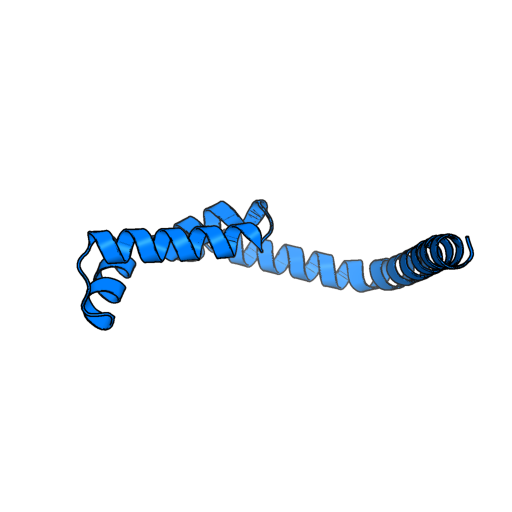
ATOM 669 N N . ILE A 1 88 ? 12.829 -8.847 -33.381 1.00 77.06 88 ILE A N 1
ATOM 670 C CA . ILE A 1 88 ? 11.415 -8.987 -33.773 1.00 77.06 88 ILE A CA 1
ATOM 671 C C . ILE A 1 88 ? 11.292 -9.201 -35.285 1.00 77.06 88 ILE A C 1
ATOM 673 O O . ILE A 1 88 ? 10.527 -10.060 -35.716 1.00 77.06 88 ILE A O 1
ATOM 677 N N . GLY A 1 89 ? 12.062 -8.469 -36.094 1.00 72.50 89 GLY A N 1
ATOM 678 C CA . GLY A 1 89 ? 12.080 -8.643 -37.547 1.00 72.50 89 GLY A CA 1
ATOM 679 C C . GLY A 1 89 ? 12.574 -10.023 -37.994 1.00 72.50 89 GLY A C 1
ATOM 680 O O . GLY A 1 89 ? 12.058 -10.561 -38.969 1.00 72.50 89 GLY A O 1
ATOM 681 N N . GLU A 1 90 ? 13.533 -10.615 -37.279 1.00 75.38 90 GLU A N 1
ATOM 682 C CA . GLU A 1 90 ? 14.007 -11.986 -37.514 1.00 75.38 90 GLU A CA 1
ATOM 683 C C . GLU A 1 90 ? 12.970 -13.042 -37.115 1.00 75.38 90 GLU A C 1
ATOM 685 O O . GLU A 1 90 ? 12.802 -14.027 -37.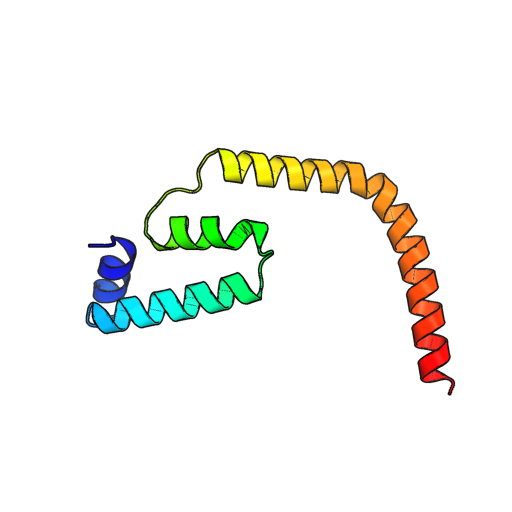830 1.00 75.38 90 GLU A O 1
ATOM 690 N N . ILE A 1 91 ? 12.236 -12.821 -36.020 1.00 77.25 91 ILE A N 1
ATOM 691 C CA . ILE A 1 91 ? 11.149 -13.711 -35.582 1.00 77.25 91 ILE A CA 1
ATOM 692 C C . ILE A 1 91 ? 9.953 -13.651 -36.546 1.00 77.25 91 ILE A C 1
ATOM 694 O O . ILE A 1 91 ? 9.325 -14.673 -36.784 1.00 77.25 91 ILE A O 1
ATOM 698 N N . PHE A 1 92 ? 9.650 -12.489 -37.132 1.00 76.06 92 PHE A N 1
ATOM 699 C CA . PHE A 1 92 ? 8.542 -12.328 -38.088 1.00 76.06 92 PHE A CA 1
ATOM 700 C C . PHE A 1 92 ? 8.872 -12.747 -39.531 1.00 76.06 92 PHE A C 1
ATOM 702 O O . PHE A 1 92 ? 7.964 -12.849 -40.355 1.00 76.06 92 PHE A O 1
ATOM 709 N N . LYS A 1 93 ? 10.153 -12.950 -39.865 1.00 62.97 93 LYS A N 1
ATOM 710 C CA . LYS A 1 93 ? 10.609 -13.391 -41.198 1.00 62.97 93 LYS A CA 1
ATOM 711 C C . LYS A 1 93 ? 10.948 -14.884 -41.279 1.00 62.97 93 LYS A C 1
ATOM 713 O O . LYS A 1 93 ? 11.375 -15.332 -42.343 1.00 62.97 93 LYS A O 1
ATOM 718 N N . LYS A 1 94 ? 10.792 -15.629 -40.186 1.00 50.22 94 LYS A N 1
ATOM 719 C CA . LYS A 1 94 ? 10.954 -17.084 -40.128 1.00 50.22 94 LYS A CA 1
ATOM 720 C C . LYS A 1 94 ? 9.589 -17.753 -40.031 1.00 50.22 94 LYS A C 1
ATOM 722 O O . LYS A 1 94 ? 9.455 -18.843 -40.622 1.00 50.22 94 LYS A O 1
#

Radius of gyration: 20.7 Å; chains: 1; bounding box: 44×30×55 Å

pLDDT: mean 80.44, std 11.69, range [50.22, 96.75]

Secondary structure (DSSP, 8-state):
--HHHHHHHHHHT--HHHHHHHHHHHHHHHHHHS-GGGHHHHHHHHTT----HHHHHHHHHHHHHHHHHHHHHHHHHHHHHHHHHHHHHHHHT-

Foldseek 3Di:
DQVLLVVCCVVVVHDSVVSVVVLVVVLVVVCVVDDPVCSVVSVCVSSVHDNPVVNVVVVVVVVVVCVVCVVVCVVVVVVVVVVVVVVVVVVVVD

Sequence (94 aa):
MNPVIEKIAKEAGINTEQAEKALQSVSGHLKDKLPYLLHSQIDNLLQGGSLSDGVKQKFESLKDDLENSTKDFGAKAQEFGQEVGKKIGEIFKK